Protein AF-A0A6I9XRF2-F1 (afdb_monomer_lite)

Foldseek 3Di:
DDDDDDDDDDDDDDDPPDDDPDPPPPDPPPDPPDPLDWAWFAFPPRKIKIKAAAFDKDWWFFKWKKAWQAFWKAWPNDIHHHPDDIDIDHHFPVDGTTMIHLDQGPPPPPDDPVNSLVSVLVSCVVRGGDPVSSVVSSVSDDPSIIMMMIHDDDDPVVVVQLVDPVCVCGRPTDPDPPDD

Organism: NCBI:txid35019

pLDDT: mean 77.14, std 20.86, range [33.75, 96.19]

InterPro domains:
  IPR057573 NOL9, N-terminal domain [PF24419] (41-173)

Radius of gyration: 29.48 Å; chains: 1; bounding box: 81×30×96 Å

Secondary structure (DSSP, 8-state):
---------PPPP----PPPP---PPPPP------PPPEEEE-GGG-EEEEE-TT-EEEE-EEEEEEEEESEEEETTEEEETTSPPEEEEE-TTSPPEEEEE------TTS-HHHHHHHHHHHHHHTT--HHHHHHHHHH--TT-EEEEEEE---HHHHHHHTSTTTTTTT---------

Sequence (180 aa):
MASRRRRRRLAGPKRLQNGAPRRETPPPPELPAEPATLTVAKTRKGRAVVLLPAEQNLTFTGKCRLTCLHGSVQVLGFTIAAGQPPYDLYSPHTYCALTIEAAAGIQDPEKSEKEVKLEAKALLRAHFVPQEARGRLLRSFRPGCSIFLLEPLETAETKFILSHSEFAQIFRAKVSPVAA

Structure (mmCIF, N/CA/C/O backbone):
data_AF-A0A6I9XRF2-F1
#
_entry.id   AF-A0A6I9XRF2-F1
#
loop_
_atom_site.group_PDB
_atom_site.id
_atom_site.type_symbol
_atom_site.label_atom_id
_atom_site.label_alt_id
_atom_site.label_comp_id
_atom_site.label_asym_id
_ato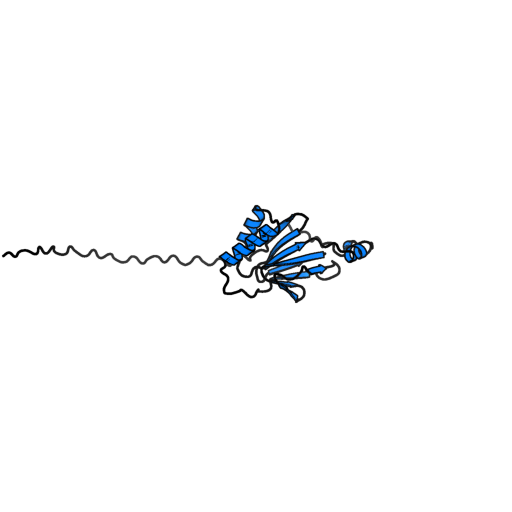m_site.label_entity_id
_atom_site.label_seq_id
_atom_site.pdbx_PDB_ins_code
_atom_site.Cartn_x
_atom_site.Cartn_y
_atom_site.Cartn_z
_atom_site.occupancy
_atom_site.B_iso_or_equiv
_atom_site.auth_seq_id
_atom_site.auth_comp_id
_atom_site.auth_asym_id
_atom_site.auth_atom_id
_atom_site.pdbx_PDB_model_num
ATOM 1 N N . MET A 1 1 ? -59.001 14.911 74.128 1.00 38.88 1 MET A N 1
ATOM 2 C CA . MET A 1 1 ? -58.319 14.223 75.254 1.00 38.88 1 MET A CA 1
ATOM 3 C C . MET A 1 1 ? -57.658 12.980 74.666 1.00 38.88 1 MET A C 1
ATOM 5 O O . MET A 1 1 ? -58.362 12.281 73.967 1.00 38.88 1 MET A O 1
ATOM 9 N N . ALA A 1 2 ? -56.372 12.644 74.753 1.00 41.38 2 ALA A N 1
ATOM 10 C CA . ALA A 1 2 ? -55.196 13.062 75.518 1.00 41.38 2 ALA A CA 1
ATOM 11 C C . ALA A 1 2 ? -53.977 12.856 74.575 1.00 41.38 2 ALA A C 1
ATOM 13 O O . ALA A 1 2 ? -53.950 11.894 73.823 1.00 41.38 2 ALA A O 1
ATOM 14 N N . SER A 1 3 ? -53.078 13.814 74.342 1.00 33.75 3 SER A N 1
ATOM 15 C CA . SER A 1 3 ? -51.940 14.251 75.168 1.00 33.75 3 SER A CA 1
ATOM 16 C C . SER A 1 3 ? -51.050 13.133 75.728 1.00 33.75 3 SER A C 1
ATOM 18 O O . SER A 1 3 ? -51.529 12.271 76.457 1.00 33.75 3 SER A O 1
ATOM 20 N N . ARG A 1 4 ? -49.732 13.327 75.520 1.00 37.56 4 ARG A N 1
ATOM 21 C CA . ARG A 1 4 ? -48.548 12.698 76.153 1.00 37.56 4 ARG A CA 1
ATOM 22 C C . ARG A 1 4 ? -47.975 11.491 75.388 1.00 37.56 4 ARG A C 1
ATOM 24 O O . ARG A 1 4 ? -48.696 10.596 75.008 1.00 37.56 4 ARG A O 1
ATOM 31 N N . ARG A 1 5 ? -46.663 11.368 75.162 1.00 43.12 5 ARG A N 1
ATOM 32 C CA . ARG A 1 5 ? -45.504 12.114 75.675 1.00 43.12 5 ARG A CA 1
ATOM 33 C C . ARG A 1 5 ? -44.297 11.821 74.777 1.00 43.12 5 ARG A C 1
ATOM 35 O O . ARG A 1 5 ? -43.944 10.667 74.560 1.00 43.12 5 ARG A O 1
ATOM 42 N N . ARG A 1 6 ? -43.625 12.890 74.338 1.00 38.75 6 ARG A N 1
ATOM 43 C CA . ARG A 1 6 ? -42.250 12.876 73.823 1.00 38.75 6 ARG A CA 1
ATOM 44 C C . ARG A 1 6 ? -41.338 12.131 74.805 1.00 38.75 6 ARG A C 1
ATOM 46 O O . ARG A 1 6 ? -41.203 12.561 75.949 1.00 38.75 6 ARG A O 1
ATOM 53 N N . ARG A 1 7 ? -40.647 11.089 74.345 1.00 41.78 7 ARG A N 1
ATOM 54 C CA . ARG A 1 7 ? -39.402 10.629 74.974 1.00 41.78 7 ARG A CA 1
ATOM 55 C C . ARG A 1 7 ? -38.235 11.084 74.109 1.00 41.78 7 ARG A C 1
ATOM 57 O O . ARG A 1 7 ? -37.912 10.475 73.097 1.00 41.78 7 ARG A O 1
ATOM 64 N N . ARG A 1 8 ? -37.636 12.198 74.542 1.00 38.81 8 ARG A N 1
ATOM 65 C CA . ARG A 1 8 ? -36.283 12.627 74.181 1.00 38.81 8 ARG A CA 1
ATOM 66 C C . ARG A 1 8 ? -35.337 11.453 74.448 1.00 38.81 8 ARG A C 1
ATOM 68 O O . ARG A 1 8 ? -35.147 11.092 75.606 1.00 38.81 8 ARG A O 1
ATOM 75 N N . ARG A 1 9 ? -34.756 10.860 73.405 1.00 41.56 9 ARG A N 1
ATOM 76 C CA . ARG A 1 9 ? -33.529 10.074 73.563 1.00 41.56 9 ARG A CA 1
ATOM 77 C C . ARG A 1 9 ? -32.364 11.034 73.383 1.00 41.56 9 ARG A C 1
ATOM 79 O O . ARG A 1 9 ? -32.215 11.661 72.340 1.00 41.56 9 ARG A O 1
ATOM 86 N N . LEU A 1 10 ? -31.652 11.215 74.487 1.00 42.62 10 LEU A N 1
ATOM 87 C CA . LEU A 1 10 ? -30.463 12.036 74.619 1.00 42.62 10 LEU A CA 1
ATOM 88 C C . LEU A 1 10 ? -29.356 11.500 73.710 1.00 42.62 10 LEU A C 1
ATOM 90 O O . LEU A 1 10 ? -29.167 10.290 73.583 1.00 42.62 10 LEU A O 1
ATOM 94 N N . ALA A 1 11 ? -28.672 12.446 73.077 1.00 39.50 11 ALA A N 1
ATOM 95 C CA . ALA A 1 11 ? -27.536 12.247 72.202 1.00 39.50 11 ALA A CA 1
ATOM 96 C C . ALA A 1 11 ? -26.398 11.528 72.942 1.00 39.50 11 ALA A C 1
ATOM 98 O O . ALA A 1 11 ? -25.875 12.035 73.933 1.00 39.50 11 ALA A O 1
ATOM 99 N N . GLY A 1 12 ? -26.025 10.351 72.439 1.00 40.06 12 GLY A N 1
ATOM 100 C CA . GLY A 1 12 ? -24.770 9.693 72.785 1.00 40.06 12 GLY A CA 1
ATOM 101 C C . GLY A 1 12 ? -23.580 10.411 72.131 1.00 40.06 12 GLY A C 1
ATOM 102 O O . GLY A 1 12 ? -23.749 11.065 71.098 1.00 40.06 12 GLY A O 1
ATOM 103 N N . PRO A 1 13 ? -22.385 10.336 72.735 1.00 42.22 13 PRO A N 1
ATOM 104 C CA . PRO A 1 13 ? -21.248 11.174 72.380 1.00 42.22 13 PRO A CA 1
ATOM 105 C C . PRO A 1 13 ? -20.748 10.947 70.948 1.00 42.22 13 PRO A C 1
ATOM 107 O O . PRO A 1 13 ? -20.583 9.820 70.478 1.00 42.22 13 PRO A O 1
ATOM 110 N N . LYS A 1 14 ? -20.478 12.074 70.277 1.00 42.34 14 LYS A N 1
ATOM 111 C CA . LYS A 1 14 ? -19.836 12.188 68.966 1.00 42.34 14 LYS A CA 1
ATOM 112 C C . LYS A 1 14 ? -18.498 11.448 68.980 1.00 42.34 14 LYS A C 1
ATOM 114 O O . LYS A 1 14 ? -17.544 11.898 69.612 1.00 42.34 14 LYS A O 1
ATOM 119 N N . ARG A 1 15 ? -18.410 10.342 68.242 1.00 36.09 15 ARG A N 1
ATOM 120 C CA . ARG A 1 15 ? -17.126 9.732 67.888 1.00 36.09 15 ARG A CA 1
ATOM 121 C C . ARG A 1 15 ? -16.458 10.652 66.864 1.00 36.09 15 ARG A C 1
ATOM 123 O O . ARG A 1 15 ? -16.836 10.661 65.697 1.00 36.09 15 ARG A O 1
ATOM 130 N N . LEU A 1 16 ? -15.514 11.464 67.336 1.00 41.12 16 LEU A N 1
ATOM 131 C CA . LEU A 1 16 ? -14.541 12.170 66.508 1.00 41.12 16 LEU A CA 1
ATOM 132 C C . LEU A 1 16 ? -13.760 11.111 65.720 1.00 41.12 16 LEU A C 1
ATOM 134 O O . LEU A 1 16 ? -12.875 10.453 66.262 1.00 41.12 16 LEU A O 1
ATOM 138 N N . GLN A 1 17 ? -14.131 10.886 64.460 1.00 45.56 17 GLN A N 1
ATOM 139 C CA . GLN A 1 17 ? -13.234 10.216 63.528 1.00 45.56 17 GLN A CA 1
ATOM 140 C C . GLN A 1 17 ? -12.174 11.243 63.149 1.00 45.56 17 GLN A C 1
ATOM 142 O O . GLN A 1 17 ? -12.395 12.113 62.310 1.00 45.56 17 GLN A O 1
ATOM 147 N N . ASN A 1 18 ? -11.052 11.166 63.862 1.00 37.62 18 ASN A N 1
ATOM 148 C CA . ASN A 1 18 ? -9.808 11.805 63.475 1.00 37.62 18 ASN A CA 1
ATOM 149 C C . ASN A 1 18 ? -9.489 11.431 62.026 1.00 37.62 18 ASN A C 1
ATOM 151 O O . ASN A 1 18 ? -9.543 10.258 61.651 1.00 37.62 18 ASN A O 1
ATOM 155 N N . GLY A 1 19 ? -9.177 12.453 61.231 1.00 37.62 19 GLY A N 1
ATOM 156 C CA . GLY A 1 19 ? -8.751 12.307 59.853 1.00 37.62 19 GLY A CA 1
ATOM 157 C C . GLY A 1 19 ? -7.526 11.407 59.740 1.00 37.62 19 GLY A C 1
ATOM 158 O O . GLY A 1 19 ? -6.514 11.620 60.403 1.00 37.62 19 GLY A O 1
ATOM 159 N N . ALA A 1 20 ? -7.620 10.431 58.847 1.00 38.44 20 ALA A N 1
ATOM 160 C CA . ALA A 1 20 ? -6.462 9.913 58.147 1.00 38.44 20 ALA A CA 1
ATOM 161 C C . ALA A 1 20 ? -6.493 10.544 56.746 1.00 38.44 20 ALA A C 1
ATOM 163 O O . ALA A 1 20 ? -7.520 10.424 56.068 1.00 38.44 20 ALA A O 1
ATOM 164 N N . PRO A 1 21 ? -5.436 11.245 56.299 1.00 40.75 21 PRO A N 1
ATOM 165 C CA . PRO A 1 21 ? -5.368 11.706 54.924 1.00 40.75 21 PRO A CA 1
ATOM 166 C C . PRO A 1 21 ? -5.435 10.478 54.019 1.00 40.75 21 PRO A C 1
ATOM 168 O O . PRO A 1 21 ? -4.665 9.524 54.166 1.00 40.75 21 PRO A O 1
ATOM 171 N N . ARG A 1 22 ? -6.409 10.486 53.108 1.00 38.47 22 ARG A N 1
ATOM 172 C CA . ARG A 1 22 ? -6.502 9.523 52.016 1.00 38.47 22 ARG A CA 1
ATOM 173 C C . ARG A 1 22 ? -5.149 9.596 51.310 1.00 38.47 22 ARG A C 1
ATOM 175 O O . ARG A 1 22 ? -4.801 10.654 50.799 1.00 38.47 22 ARG A O 1
ATOM 182 N N . ARG A 1 23 ? -4.357 8.520 51.354 1.00 40.00 23 ARG A N 1
ATOM 183 C CA . ARG A 1 23 ? -3.174 8.390 50.499 1.00 40.00 23 ARG A CA 1
ATOM 184 C C . ARG A 1 23 ? -3.695 8.453 49.069 1.00 40.00 23 ARG A C 1
ATOM 186 O O . ARG A 1 23 ? -4.177 7.451 48.544 1.00 40.00 23 ARG A O 1
ATOM 193 N N . GLU A 1 24 ? -3.676 9.645 48.484 1.00 38.22 24 GLU A N 1
ATOM 194 C CA . GLU A 1 24 ? -3.745 9.806 47.045 1.00 38.22 24 GLU A CA 1
ATOM 195 C C . GLU A 1 24 ? -2.585 8.982 46.512 1.00 38.22 24 GLU A C 1
ATOM 197 O O . GLU A 1 24 ? -1.414 9.239 46.791 1.00 38.22 24 GLU A O 1
ATOM 202 N N . THR A 1 25 ? -2.939 7.866 45.886 1.00 37.31 25 THR A N 1
ATOM 203 C CA . THR A 1 25 ? -1.956 7.076 45.166 1.00 37.31 25 THR A CA 1
ATOM 204 C C . THR A 1 25 ? -1.509 7.995 44.036 1.00 37.31 25 THR A C 1
ATOM 206 O O . THR A 1 25 ? -2.387 8.469 43.308 1.00 37.31 25 THR A O 1
ATOM 209 N N . PRO A 1 26 ? -0.214 8.340 43.929 1.00 45.59 26 PRO A N 1
ATOM 210 C CA . PRO A 1 26 ? 0.240 9.179 42.834 1.00 45.59 26 PRO A CA 1
ATOM 211 C C . PRO A 1 26 ? -0.211 8.531 41.518 1.00 45.59 26 PRO A C 1
ATOM 213 O O . PRO A 1 26 ? -0.231 7.293 41.440 1.00 45.59 26 PRO A O 1
ATOM 216 N N . PRO A 1 27 ? -0.622 9.327 40.512 1.00 48.03 27 PRO A N 1
ATOM 217 C CA . PRO A 1 27 ? -0.900 8.780 39.194 1.00 48.03 27 PRO A CA 1
ATOM 218 C C . PRO A 1 27 ? 0.313 7.936 38.782 1.00 48.03 27 PRO A C 1
ATOM 220 O O . PRO A 1 27 ? 1.447 8.336 39.078 1.00 48.03 27 PRO A O 1
ATOM 223 N N . PRO A 1 28 ? 0.103 6.746 38.188 1.00 49.38 28 PRO A N 1
ATOM 224 C CA . PRO A 1 28 ? 1.211 5.940 37.705 1.00 49.38 28 PRO A CA 1
ATOM 225 C C . PRO A 1 28 ? 2.124 6.844 36.874 1.00 49.38 28 PRO A C 1
ATOM 227 O O . PRO A 1 28 ? 1.591 7.613 36.070 1.00 49.38 28 PRO A O 1
ATOM 230 N N . PRO A 1 29 ? 3.454 6.805 37.069 1.00 46.25 29 PRO A N 1
ATOM 231 C CA . PRO A 1 29 ? 4.351 7.499 36.164 1.00 46.25 29 PRO A CA 1
ATOM 232 C C . PRO A 1 29 ? 3.987 7.032 34.758 1.00 46.25 29 PRO A C 1
ATOM 234 O O . PRO A 1 29 ? 4.001 5.827 34.490 1.00 46.25 29 PRO A O 1
ATOM 237 N N . GLU A 1 30 ? 3.557 7.972 33.914 1.00 44.66 30 GLU A N 1
ATOM 238 C CA . GLU A 1 30 ? 3.332 7.730 32.498 1.00 44.66 30 GLU A CA 1
ATOM 239 C C . GLU A 1 30 ? 4.661 7.231 31.952 1.00 44.66 30 GLU A C 1
ATOM 241 O O . GLU A 1 30 ? 5.603 7.992 31.729 1.00 44.66 30 GLU A O 1
ATOM 246 N N . LEU A 1 31 ? 4.768 5.906 31.851 1.00 39.28 31 LEU A N 1
ATOM 247 C CA . LEU A 1 31 ? 5.862 5.263 31.159 1.00 39.28 31 LEU A CA 1
ATOM 248 C C . LEU A 1 31 ? 5.910 5.920 29.779 1.00 39.28 31 LEU A C 1
ATOM 250 O O . LEU A 1 31 ? 4.850 6.018 29.146 1.00 39.28 31 LEU A O 1
ATOM 254 N N . PRO A 1 32 ? 7.083 6.403 29.329 1.00 40.69 32 PRO A N 1
ATOM 255 C CA . PRO A 1 32 ? 7.209 6.971 27.998 1.00 40.69 32 PRO A CA 1
ATOM 256 C C . PRO A 1 32 ? 6.600 5.962 27.035 1.00 40.69 32 PRO A C 1
ATOM 258 O O . PRO A 1 32 ? 6.974 4.787 27.070 1.00 40.69 32 PRO A O 1
ATOM 261 N N . ALA A 1 33 ? 5.580 6.402 26.293 1.00 45.03 33 ALA A N 1
ATOM 262 C CA . ALA A 1 33 ? 4.843 5.557 25.372 1.00 45.03 33 ALA A CA 1
ATOM 263 C C . ALA A 1 33 ? 5.867 4.782 24.547 1.00 45.03 33 ALA A C 1
ATOM 265 O O . ALA A 1 33 ? 6.634 5.396 23.803 1.00 45.03 33 ALA A O 1
ATOM 266 N N . GLU A 1 34 ? 5.938 3.460 24.749 1.00 45.81 34 GLU A N 1
ATOM 267 C CA . GLU A 1 34 ? 6.820 2.623 23.945 1.00 45.81 34 GLU A CA 1
ATOM 268 C C . GLU A 1 34 ? 6.565 3.000 22.487 1.00 45.81 34 GLU A C 1
ATOM 270 O O . GLU A 1 34 ? 5.386 3.083 22.107 1.00 45.81 34 GLU A O 1
ATOM 275 N N . PRO A 1 35 ? 7.616 3.310 21.702 1.00 49.75 35 PRO A N 1
ATOM 276 C CA . PRO A 1 35 ? 7.436 3.770 20.339 1.00 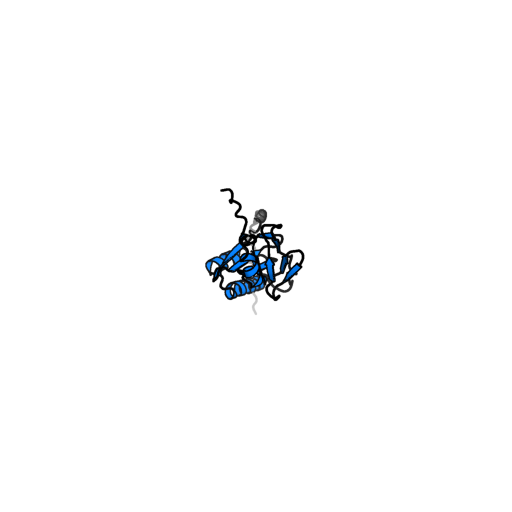49.75 35 PRO A CA 1
ATOM 277 C C . PRO A 1 35 ? 6.575 2.727 19.646 1.00 49.75 35 PRO A C 1
ATOM 279 O O . PRO A 1 35 ? 6.963 1.558 19.542 1.00 49.75 35 PRO A O 1
ATOM 282 N N . ALA A 1 36 ? 5.351 3.133 19.293 1.00 60.62 36 ALA A N 1
ATOM 283 C CA . ALA A 1 36 ? 4.368 2.228 18.729 1.00 60.62 36 ALA A CA 1
ATOM 284 C C . ALA A 1 36 ? 5.066 1.532 17.568 1.00 60.62 36 ALA A C 1
ATOM 286 O O . ALA A 1 36 ? 5.611 2.200 16.716 1.00 60.62 36 ALA A O 1
ATOM 287 N N . THR A 1 37 ? 5.190 0.218 17.554 1.00 74.88 37 THR A N 1
ATOM 288 C CA . THR A 1 37 ? 5.979 -0.430 16.501 1.00 74.88 37 THR A CA 1
ATOM 289 C C . THR A 1 37 ? 5.050 -0.721 15.333 1.00 74.88 37 THR A C 1
ATOM 291 O O . THR A 1 37 ? 3.915 -1.172 15.552 1.00 74.88 37 THR A O 1
ATOM 294 N N . LEU A 1 38 ? 5.496 -0.485 14.090 1.00 85.19 38 LEU A N 1
ATOM 295 C CA . LEU A 1 38 ? 4.698 -0.895 12.934 1.00 85.19 38 LEU A CA 1
ATOM 296 C C . LEU A 1 38 ? 4.306 -2.369 13.081 1.00 85.19 38 LEU A C 1
ATOM 298 O O . LEU A 1 38 ? 5.112 -3.218 13.468 1.00 85.19 38 LEU A O 1
ATOM 302 N N . THR A 1 39 ? 3.049 -2.684 12.791 1.00 88.19 39 THR A N 1
ATOM 303 C CA . THR A 1 39 ? 2.545 -4.049 12.940 1.00 88.19 39 THR A CA 1
ATOM 304 C C . THR A 1 39 ? 2.111 -4.571 11.582 1.00 88.19 39 THR A C 1
ATOM 306 O O . THR A 1 39 ? 1.268 -3.978 10.912 1.00 88.19 39 THR A O 1
ATOM 309 N N . VAL A 1 40 ? 2.671 -5.712 11.176 1.00 89.81 40 VAL A N 1
ATOM 310 C CA . VAL A 1 40 ? 2.414 -6.317 9.865 1.00 89.81 40 VAL A CA 1
ATOM 311 C C . VAL A 1 40 ? 1.730 -7.669 10.025 1.00 89.81 40 VAL A C 1
ATOM 313 O O . VAL A 1 40 ? 2.107 -8.500 10.856 1.00 89.81 40 VAL A O 1
ATOM 316 N N . ALA A 1 41 ? 0.730 -7.918 9.186 1.00 89.44 41 ALA A N 1
ATOM 317 C CA . ALA A 1 41 ? 0.087 -9.213 9.054 1.00 89.44 41 ALA A CA 1
ATOM 318 C C . ALA A 1 41 ? 0.107 -9.679 7.601 1.00 89.44 41 ALA A C 1
ATOM 320 O O . ALA A 1 41 ? -0.439 -9.030 6.712 1.00 89.44 41 ALA A O 1
ATOM 321 N N . LYS A 1 42 ? 0.683 -10.859 7.365 1.00 89.31 42 LYS A N 1
ATOM 322 C CA . LYS A 1 42 ? 0.562 -11.538 6.074 1.00 89.31 42 LYS A CA 1
ATOM 323 C C . LYS A 1 42 ? -0.850 -12.100 5.925 1.00 89.31 42 LYS A C 1
ATOM 325 O O . LYS A 1 42 ? -1.414 -12.668 6.861 1.00 89.31 42 LYS A O 1
ATOM 330 N N . THR A 1 43 ? -1.404 -11.950 4.735 1.00 86.69 43 THR A N 1
ATOM 331 C CA . THR A 1 43 ? -2.691 -12.513 4.330 1.00 86.69 43 THR A CA 1
ATOM 332 C C . THR A 1 43 ? -2.469 -13.544 3.220 1.00 86.69 43 THR A C 1
ATOM 334 O O . THR A 1 43 ? -1.337 -13.864 2.847 1.00 86.69 43 THR A O 1
ATOM 337 N N . ARG A 1 44 ? -3.556 -14.106 2.687 1.00 81.88 44 ARG A N 1
ATOM 338 C CA . ARG A 1 44 ? -3.484 -15.064 1.577 1.00 81.88 44 ARG A CA 1
ATOM 339 C C . ARG A 1 44 ? -2.908 -14.404 0.313 1.00 81.88 44 ARG A C 1
ATOM 341 O O . ARG A 1 44 ? -3.116 -13.213 0.083 1.00 81.88 44 ARG A O 1
ATOM 348 N N . LYS A 1 45 ? -2.260 -15.215 -0.534 1.00 83.50 45 LYS A N 1
ATOM 349 C CA . LYS A 1 45 ? -1.709 -14.821 -1.849 1.00 83.50 45 LYS A CA 1
ATOM 350 C C . LYS A 1 45 ? -0.585 -13.771 -1.790 1.00 83.50 45 LYS A C 1
ATOM 352 O O . LYS A 1 45 ? -0.464 -12.947 -2.684 1.00 83.50 45 LYS A O 1
ATOM 357 N N . GLY A 1 46 ? 0.221 -13.777 -0.726 1.00 83.88 46 GLY A N 1
ATOM 358 C CA . GLY A 1 46 ? 1.403 -12.910 -0.631 1.00 83.88 46 GLY A CA 1
ATOM 359 C C . GLY A 1 46 ? 1.108 -11.434 -0.354 1.00 83.88 46 GLY A C 1
ATOM 360 O O . GLY A 1 46 ? 2.013 -10.615 -0.453 1.00 83.88 46 GLY A O 1
ATOM 361 N N . ARG A 1 47 ? -0.129 -11.081 0.014 1.00 92.44 47 ARG A N 1
ATOM 362 C CA . ARG A 1 47 ? -0.488 -9.707 0.387 1.00 92.44 47 ARG A CA 1
ATOM 363 C C . ARG A 1 47 ? -0.228 -9.468 1.869 1.00 92.44 47 ARG A C 1
ATOM 365 O O . ARG A 1 47 ? -0.411 -10.381 2.678 1.00 92.44 47 ARG A O 1
ATOM 372 N N . ALA A 1 48 ? 0.125 -8.250 2.244 1.00 93.19 48 ALA A N 1
ATOM 373 C CA . ALA A 1 48 ? 0.380 -7.866 3.625 1.00 93.19 48 ALA A CA 1
ATOM 374 C C . ALA A 1 48 ? -0.494 -6.676 4.019 1.00 93.19 48 ALA A C 1
ATOM 376 O O . ALA A 1 48 ? -0.565 -5.692 3.296 1.00 93.19 48 ALA A O 1
ATOM 377 N N . VAL A 1 49 ? -1.145 -6.765 5.174 1.00 94.19 49 VAL A N 1
ATOM 378 C CA . VAL A 1 49 ? -1.795 -5.618 5.807 1.00 94.19 49 VAL A CA 1
ATOM 379 C C . VAL A 1 49 ? -0.822 -5.019 6.806 1.00 94.19 49 VAL A C 1
ATOM 381 O O . VAL A 1 49 ? -0.266 -5.737 7.643 1.00 94.19 49 VAL A O 1
ATOM 384 N N . VAL A 1 50 ? -0.630 -3.712 6.709 1.00 94.00 50 VAL A N 1
ATOM 385 C CA . VAL A 1 50 ? 0.259 -2.942 7.570 1.00 94.00 50 VAL A CA 1
ATOM 386 C C . VAL A 1 50 ? -0.579 -1.958 8.366 1.00 94.00 50 VAL A C 1
ATOM 388 O O . VAL A 1 50 ? -1.410 -1.243 7.807 1.00 94.00 50 VAL A O 1
ATOM 391 N N . LEU A 1 51 ? -0.358 -1.946 9.675 1.00 93.44 51 LEU A N 1
ATOM 392 C CA . LEU A 1 51 ? -0.792 -0.879 10.560 1.00 93.44 51 LEU A CA 1
ATOM 393 C C . LEU A 1 51 ? 0.429 -0.021 10.861 1.00 93.44 51 LEU A C 1
ATOM 395 O O . LEU A 1 51 ? 1.389 -0.496 11.475 1.00 93.44 51 LEU A O 1
ATOM 399 N N . LEU A 1 52 ? 0.370 1.220 10.395 1.00 92.62 52 LEU A N 1
ATOM 400 C CA . LEU A 1 52 ? 1.411 2.216 10.566 1.00 92.62 52 LEU A CA 1
ATOM 401 C C . LEU A 1 52 ? 0.891 3.285 11.531 1.00 92.62 52 LEU A C 1
ATOM 403 O O . LEU A 1 52 ? -0.082 3.970 11.204 1.00 92.62 52 LEU A O 1
ATOM 407 N N . PRO A 1 53 ? 1.466 3.392 12.737 1.00 89.31 53 PRO A N 1
ATOM 408 C CA . PRO A 1 53 ? 1.085 4.442 13.669 1.00 89.31 53 PRO A CA 1
ATOM 409 C C . PRO A 1 53 ? 1.454 5.831 13.137 1.00 89.31 53 PRO A C 1
ATOM 411 O O . PRO A 1 53 ? 2.271 5.953 12.224 1.00 89.31 53 PRO A O 1
ATOM 414 N N . ALA A 1 54 ? 0.853 6.871 13.716 1.00 86.12 54 ALA A N 1
ATOM 415 C CA . ALA A 1 54 ? 1.193 8.253 13.391 1.00 86.12 54 ALA A CA 1
ATOM 416 C C . ALA A 1 54 ? 2.702 8.507 13.562 1.00 86.12 54 ALA A C 1
ATOM 418 O O . ALA A 1 54 ? 3.343 7.882 14.410 1.00 86.12 54 ALA A O 1
ATOM 419 N N . GLU A 1 55 ? 3.250 9.402 12.734 1.00 83.50 55 GLU A N 1
ATOM 420 C CA . GLU A 1 55 ? 4.664 9.824 12.759 1.00 83.50 55 GLU A CA 1
ATOM 421 C C . GLU A 1 55 ? 5.681 8.711 12.456 1.00 83.50 55 GLU A C 1
ATOM 423 O O . GLU A 1 55 ? 6.889 8.910 12.571 1.00 83.50 55 GLU A O 1
ATOM 428 N N . GLN A 1 56 ? 5.213 7.541 12.022 1.00 88.75 56 GLN A N 1
ATOM 429 C CA . GLN A 1 56 ? 6.077 6.475 11.543 1.00 88.75 56 GLN A CA 1
ATOM 430 C C . GLN A 1 56 ? 6.112 6.367 10.038 1.00 88.75 56 GLN A C 1
ATOM 432 O O . GLN A 1 56 ? 5.226 6.819 9.310 1.00 88.75 56 GLN A O 1
ATOM 437 N N . ASN A 1 57 ? 7.156 5.682 9.592 1.00 91.62 57 ASN A N 1
ATOM 438 C CA . ASN A 1 57 ? 7.395 5.413 8.202 1.00 91.62 57 ASN A CA 1
ATOM 439 C C . ASN A 1 57 ? 7.768 3.947 7.954 1.00 91.62 57 ASN A C 1
ATOM 441 O O . ASN A 1 57 ? 8.252 3.219 8.821 1.00 91.62 57 ASN A O 1
ATOM 445 N N . LEU A 1 58 ? 7.478 3.501 6.739 1.00 92.12 58 LEU A N 1
ATOM 446 C CA . LEU A 1 58 ? 7.870 2.210 6.203 1.00 92.12 58 LEU A CA 1
ATOM 447 C C . LEU A 1 58 ? 8.665 2.463 4.929 1.00 92.12 58 LEU A C 1
ATOM 449 O O . LEU A 1 58 ? 8.108 2.885 3.917 1.00 92.12 58 LEU A O 1
ATOM 453 N N . THR A 1 59 ? 9.954 2.155 4.969 1.00 91.62 59 THR A N 1
ATOM 454 C CA . THR A 1 59 ? 10.829 2.250 3.803 1.00 91.62 59 THR A CA 1
ATOM 455 C C . THR A 1 59 ? 11.021 0.878 3.172 1.00 91.62 59 THR A C 1
ATOM 457 O O . THR A 1 59 ? 11.284 -0.105 3.866 1.00 91.62 59 THR A O 1
ATOM 460 N N . PHE A 1 60 ? 10.892 0.790 1.850 1.00 90.00 60 PHE A N 1
ATOM 461 C CA . PHE A 1 60 ? 11.046 -0.465 1.123 1.00 90.00 60 PHE A CA 1
ATOM 462 C C . PHE A 1 60 ? 11.753 -0.285 -0.221 1.00 90.00 60 PHE A C 1
ATOM 464 O O . PHE A 1 60 ? 11.771 0.792 -0.813 1.00 90.00 60 PHE A O 1
ATOM 471 N N . THR A 1 61 ? 12.322 -1.389 -0.704 1.00 91.06 61 THR A N 1
ATOM 472 C CA . THR A 1 61 ? 12.812 -1.545 -2.078 1.00 91.06 61 THR A CA 1
ATOM 473 C C . THR A 1 61 ? 12.043 -2.676 -2.750 1.00 91.06 61 THR A C 1
ATOM 475 O O . THR A 1 61 ? 11.672 -3.658 -2.106 1.00 91.06 61 THR A O 1
ATOM 478 N N . GLY A 1 62 ? 11.780 -2.530 -4.042 1.00 91.62 62 GLY A N 1
ATOM 479 C CA . GLY A 1 62 ? 11.017 -3.466 -4.856 1.00 91.62 62 GLY A CA 1
ATOM 480 C C . GLY A 1 62 ? 9.760 -2.849 -5.454 1.00 91.62 62 GLY A C 1
ATOM 481 O O . GLY A 1 62 ? 9.686 -1.644 -5.670 1.00 91.62 62 GLY A O 1
ATOM 482 N N . LYS A 1 63 ? 8.773 -3.686 -5.764 1.00 93.12 63 LYS A N 1
ATOM 483 C CA . LYS A 1 63 ? 7.509 -3.261 -6.375 1.00 93.12 63 LYS A CA 1
ATOM 484 C C . LYS A 1 63 ? 6.321 -3.824 -5.614 1.00 93.12 63 LYS A C 1
ATOM 486 O O . LYS A 1 63 ? 6.331 -4.993 -5.222 1.00 93.12 63 LYS A O 1
ATOM 491 N N . CYS A 1 64 ? 5.297 -3.011 -5.420 1.00 93.81 64 CYS A N 1
ATOM 492 C CA . CYS A 1 64 ? 4.059 -3.432 -4.779 1.00 93.81 64 CYS A CA 1
ATOM 493 C C . CYS A 1 64 ? 2.908 -2.521 -5.191 1.00 93.81 64 CYS A C 1
ATOM 495 O O . CYS A 1 64 ? 3.112 -1.407 -5.665 1.00 93.81 64 CYS A O 1
ATOM 497 N N . ARG A 1 65 ? 1.690 -3.009 -4.997 1.00 95.50 65 ARG A N 1
ATOM 498 C CA . ARG A 1 65 ? 0.475 -2.212 -5.116 1.00 95.50 65 ARG A CA 1
ATOM 499 C C . ARG A 1 65 ? -0.006 -1.840 -3.724 1.00 95.50 65 ARG A C 1
ATOM 501 O O . ARG A 1 65 ? -0.215 -2.727 -2.898 1.00 95.50 65 ARG A O 1
ATOM 508 N N . LEU A 1 66 ? -0.169 -0.548 -3.469 1.00 96.19 66 LEU A N 1
ATOM 509 C CA . LEU A 1 66 ? -0.636 -0.001 -2.203 1.00 96.19 66 LEU A CA 1
ATOM 510 C C . LEU A 1 66 ? -2.115 0.368 -2.298 1.00 96.19 66 LEU A C 1
ATOM 512 O O . LEU A 1 66 ? -2.525 1.081 -3.205 1.00 96.19 66 LEU A O 1
ATOM 516 N N . THR A 1 67 ? -2.913 -0.069 -1.328 1.00 95.81 67 THR A N 1
ATOM 517 C CA . THR A 1 67 ? -4.301 0.388 -1.151 1.00 95.81 67 THR A CA 1
ATOM 518 C C . THR A 1 67 ? -4.479 0.906 0.268 1.00 95.81 67 THR A C 1
ATOM 520 O O . THR A 1 67 ? -4.270 0.154 1.222 1.00 95.81 67 THR A O 1
ATOM 523 N N . CYS A 1 68 ? -4.875 2.167 0.432 1.00 94.62 68 CYS A N 1
ATOM 524 C CA . CYS A 1 68 ? -5.203 2.704 1.750 1.00 94.62 68 CYS A CA 1
ATOM 525 C C . CYS A 1 68 ? -6.604 2.233 2.168 1.00 94.62 68 CYS A C 1
ATOM 527 O O . CYS A 1 68 ? -7.576 2.416 1.438 1.00 94.62 68 CYS A O 1
ATOM 529 N N . LEU A 1 69 ? -6.697 1.589 3.331 1.00 92.62 69 LEU A N 1
ATOM 530 C CA . LEU A 1 69 ? -7.946 1.039 3.865 1.00 92.62 69 LEU A CA 1
ATOM 531 C C . LEU A 1 69 ? -8.542 1.936 4.948 1.00 92.62 69 LEU A C 1
ATOM 533 O O . LEU A 1 69 ? -9.759 2.018 5.081 1.00 92.62 69 LEU A O 1
ATOM 537 N N . HIS A 1 70 ? -7.683 2.574 5.740 1.00 91.19 70 HIS A N 1
ATOM 538 C CA . HIS A 1 70 ? -8.073 3.464 6.823 1.00 91.19 70 HIS A CA 1
ATOM 539 C C . HIS A 1 70 ? -7.023 4.557 7.022 1.00 91.19 70 HIS A C 1
ATOM 541 O O . HIS A 1 70 ? -5.823 4.273 6.963 1.00 91.19 70 HIS A O 1
ATOM 547 N N . GLY A 1 71 ? -7.483 5.773 7.315 1.00 90.25 71 GLY A N 1
ATOM 548 C CA . GLY A 1 71 ? -6.626 6.943 7.473 1.00 90.25 71 GLY A CA 1
ATOM 549 C C . GLY A 1 71 ? -6.059 7.417 6.137 1.00 90.25 71 GLY A C 1
ATOM 550 O O . GLY A 1 71 ? -6.736 7.387 5.104 1.00 90.25 71 GLY A O 1
ATOM 551 N N . SER A 1 72 ? -4.806 7.856 6.176 1.00 92.00 72 SER A N 1
ATOM 552 C CA . SER A 1 72 ? -4.072 8.340 5.010 1.00 92.00 72 SER A CA 1
ATOM 553 C C . SER A 1 72 ? -2.582 8.059 5.144 1.00 92.00 72 SER A C 1
ATOM 555 O O . SER A 1 72 ? -2.026 8.078 6.243 1.00 92.00 72 SER A O 1
ATOM 557 N N . VAL A 1 73 ? -1.914 7.815 4.025 1.00 94.00 73 VAL A N 1
ATOM 558 C CA . VAL A 1 73 ? -0.456 7.668 3.963 1.00 94.00 73 VAL A CA 1
ATOM 559 C C . VAL A 1 73 ? 0.116 8.604 2.917 1.00 94.00 73 VAL A C 1
ATOM 561 O O . VAL A 1 73 ? -0.547 8.887 1.927 1.00 94.00 73 VAL A O 1
ATOM 564 N N . GLN A 1 74 ? 1.336 9.082 3.121 1.00 94.44 74 GLN A N 1
ATOM 565 C CA . GLN A 1 74 ? 2.045 9.899 2.151 1.00 94.44 74 GLN A CA 1
ATOM 566 C C . GLN A 1 74 ? 3.149 9.078 1.488 1.00 94.44 74 GLN A C 1
ATOM 568 O O . GLN A 1 74 ? 3.901 8.371 2.155 1.00 94.44 74 GLN A O 1
ATOM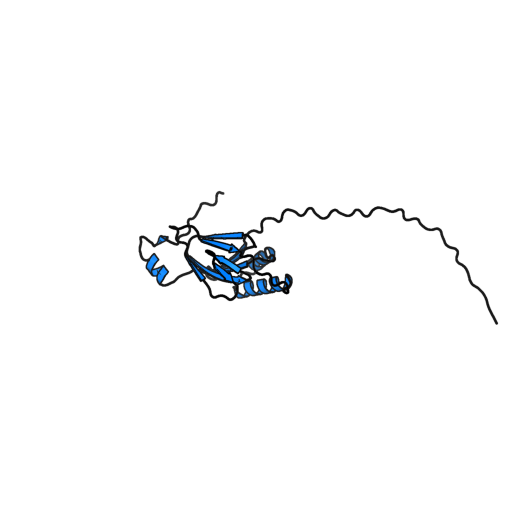 573 N N . VAL A 1 75 ? 3.238 9.158 0.163 1.00 93.81 75 VAL A N 1
ATOM 574 C CA . VAL A 1 75 ? 4.295 8.520 -0.626 1.00 93.81 75 VAL A CA 1
ATOM 575 C C . VAL A 1 75 ? 4.791 9.538 -1.641 1.00 93.81 75 VAL A C 1
ATOM 577 O O . VAL A 1 75 ? 3.993 10.071 -2.406 1.00 93.81 75 VAL A O 1
ATOM 580 N N . LEU A 1 76 ? 6.095 9.832 -1.649 1.00 89.06 76 LEU A N 1
ATOM 581 C CA . LEU A 1 76 ? 6.691 10.843 -2.543 1.00 89.06 76 LEU A CA 1
ATOM 582 C C . LEU A 1 76 ? 5.997 12.221 -2.462 1.00 89.06 76 LEU A C 1
ATOM 584 O O . LEU A 1 76 ? 5.857 12.914 -3.464 1.00 89.06 76 LEU A O 1
ATOM 588 N N . GLY A 1 77 ? 5.511 12.602 -1.278 1.00 89.62 77 GLY A N 1
ATOM 589 C CA . GLY A 1 77 ? 4.760 13.844 -1.079 1.00 89.62 77 GLY A CA 1
ATOM 590 C C . GLY A 1 77 ? 3.269 13.773 -1.445 1.00 89.62 77 GLY A C 1
ATOM 591 O O . GLY A 1 77 ? 2.524 14.681 -1.083 1.00 89.62 77 GLY A O 1
ATOM 592 N N . PHE A 1 78 ? 2.793 12.695 -2.077 1.00 91.06 78 PHE A N 1
ATOM 593 C CA . PHE A 1 78 ? 1.379 12.508 -2.416 1.00 91.06 78 PHE A CA 1
ATOM 594 C C . PHE A 1 78 ? 0.620 11.801 -1.298 1.00 91.06 78 PHE A C 1
ATOM 596 O O . PHE A 1 78 ? 1.017 10.722 -0.859 1.00 91.06 78 PHE A O 1
ATOM 603 N N . THR A 1 79 ? -0.501 12.381 -0.871 1.00 93.56 79 THR A N 1
ATOM 604 C CA . THR A 1 79 ? -1.384 11.782 0.135 1.00 93.56 79 THR A CA 1
ATOM 605 C C . THR A 1 79 ? -2.359 10.805 -0.513 1.00 93.56 79 THR A C 1
ATOM 607 O O . THR A 1 79 ? -3.166 11.188 -1.359 1.00 93.56 79 THR A O 1
ATOM 610 N N . ILE A 1 80 ? -2.303 9.552 -0.071 1.00 93.62 80 ILE A N 1
ATOM 611 C CA . ILE A 1 80 ? -3.194 8.462 -0.451 1.00 93.62 80 ILE A CA 1
ATOM 612 C C . ILE A 1 80 ? -4.153 8.197 0.713 1.00 93.62 80 ILE A C 1
ATOM 614 O O . ILE A 1 80 ? -3.728 7.771 1.790 1.00 93.62 80 ILE A O 1
ATOM 618 N N . ALA A 1 81 ? -5.441 8.447 0.503 1.00 92.62 81 ALA A N 1
ATOM 619 C CA . ALA A 1 81 ? -6.495 8.319 1.507 1.00 92.62 81 ALA A CA 1
ATOM 620 C C . ALA A 1 81 ? -7.381 7.087 1.272 1.00 92.62 81 ALA A C 1
ATOM 622 O O . ALA A 1 81 ? -7.435 6.527 0.173 1.00 92.62 81 ALA A O 1
ATOM 623 N N . ALA A 1 82 ? -8.104 6.670 2.313 1.00 90.50 82 ALA A N 1
ATOM 624 C CA . ALA A 1 82 ? -9.076 5.588 2.207 1.00 90.50 82 ALA A CA 1
ATOM 625 C C . ALA A 1 82 ? -10.145 5.880 1.132 1.00 90.50 82 ALA A C 1
ATOM 627 O O . ALA A 1 82 ? -10.643 6.997 1.015 1.00 90.50 82 ALA A O 1
ATOM 628 N N . GLY A 1 83 ? -10.501 4.859 0.347 1.00 89.00 83 GLY A N 1
ATOM 629 C CA . GLY A 1 83 ? -11.488 4.963 -0.738 1.00 89.00 83 GLY A CA 1
ATOM 630 C C . GLY A 1 83 ? -10.914 5.364 -2.101 1.00 89.00 83 GLY A C 1
ATOM 631 O O . GLY A 1 83 ? -11.615 5.257 -3.106 1.00 89.00 83 GLY A O 1
ATOM 632 N N . GLN A 1 84 ? -9.642 5.763 -2.167 1.00 92.44 84 GLN A N 1
ATOM 633 C CA . GLN A 1 84 ? -8.941 5.941 -3.437 1.00 92.44 84 GLN A CA 1
ATOM 634 C C . GLN A 1 84 ? -8.584 4.590 -4.083 1.00 92.44 84 GLN A C 1
ATOM 636 O O . GLN A 1 84 ? -8.461 3.578 -3.382 1.00 92.44 84 GLN A O 1
ATOM 641 N N . PRO A 1 85 ? -8.420 4.545 -5.420 1.00 94.25 85 PRO A N 1
ATOM 642 C CA . PRO A 1 85 ? -7.990 3.332 -6.109 1.00 94.25 85 PRO A CA 1
ATOM 643 C C . PRO A 1 85 ? -6.585 2.886 -5.657 1.00 94.25 85 PRO A C 1
ATOM 645 O O . PRO A 1 85 ? -5.831 3.684 -5.107 1.00 94.25 85 PRO A O 1
ATOM 648 N N . PRO A 1 86 ? -6.199 1.621 -5.895 1.00 94.88 86 PRO A N 1
ATOM 649 C CA . PRO A 1 86 ? -4.847 1.152 -5.605 1.00 94.88 86 PRO A CA 1
ATOM 650 C C . PRO A 1 86 ? -3.770 1.888 -6.420 1.00 94.88 86 PRO A C 1
ATOM 652 O O . PRO A 1 86 ? -3.967 2.163 -7.603 1.00 94.88 86 PRO A O 1
ATOM 655 N N . TYR A 1 87 ? -2.609 2.126 -5.808 1.00 95.38 87 TYR A N 1
ATOM 656 C CA . TYR A 1 87 ? -1.456 2.800 -6.410 1.00 95.38 87 TYR A CA 1
ATOM 657 C C . TYR A 1 87 ? -0.293 1.830 -6.604 1.00 95.38 87 TYR A C 1
ATOM 659 O O . TYR A 1 87 ? 0.127 1.145 -5.671 1.00 95.38 87 TYR A O 1
ATOM 667 N N . ASP A 1 88 ? 0.254 1.799 -7.813 1.00 95.25 88 ASP A N 1
ATOM 668 C CA . ASP A 1 88 ? 1.413 0.980 -8.149 1.00 95.25 88 ASP A CA 1
ATOM 669 C C . ASP A 1 88 ? 2.702 1.716 -7.763 1.00 95.25 88 ASP A C 1
ATOM 671 O O . ASP A 1 88 ? 2.989 2.804 -8.261 1.00 95.25 88 ASP A O 1
ATOM 675 N N . LEU A 1 89 ? 3.475 1.125 -6.851 1.00 93.75 89 LEU A N 1
ATOM 676 C CA . LEU A 1 89 ? 4.713 1.691 -6.329 1.00 93.75 89 LEU A CA 1
ATOM 677 C C . LEU A 1 89 ? 5.923 0.909 -6.841 1.00 93.75 89 LEU A C 1
ATOM 679 O O . LEU A 1 89 ? 5.986 -0.321 -6.745 1.00 93.75 89 LEU A O 1
ATOM 683 N N . TYR A 1 90 ? 6.917 1.651 -7.327 1.00 92.56 90 TYR A N 1
ATOM 684 C CA . TYR A 1 90 ? 8.138 1.121 -7.922 1.00 92.56 90 TYR A CA 1
ATOM 685 C C . TYR A 1 90 ? 9.366 1.746 -7.260 1.00 92.56 90 TYR A C 1
ATOM 687 O O . TYR A 1 90 ? 9.676 2.912 -7.474 1.00 92.56 90 TYR A O 1
ATOM 695 N N . SER A 1 91 ? 10.089 0.952 -6.477 1.00 91.88 91 SER A N 1
ATOM 696 C CA . SER A 1 91 ? 11.367 1.307 -5.863 1.00 91.88 91 SER A CA 1
ATOM 697 C C . SER A 1 91 ? 12.468 0.395 -6.416 1.00 91.88 91 SER A C 1
ATOM 699 O O . SER A 1 91 ? 12.742 -0.669 -5.852 1.00 91.88 91 SER A O 1
ATOM 701 N N . PRO A 1 92 ? 13.075 0.739 -7.561 1.00 89.94 92 PRO A N 1
ATOM 702 C CA . PRO A 1 92 ? 14.184 -0.037 -8.093 1.00 89.94 92 PRO A CA 1
ATOM 703 C C . PRO A 1 92 ? 15.417 0.084 -7.181 1.00 89.94 92 PRO A C 1
ATOM 705 O O . PRO A 1 92 ? 15.683 1.144 -6.622 1.00 89.94 92 PRO A O 1
ATOM 708 N N . HIS A 1 93 ? 16.222 -0.974 -7.054 1.00 83.31 93 HIS A N 1
ATOM 709 C CA . HIS A 1 93 ? 17.400 -0.993 -6.171 1.00 83.31 93 HIS A CA 1
ATOM 710 C C . HIS A 1 93 ? 18.509 -0.011 -6.584 1.00 83.31 93 HIS A C 1
ATOM 712 O O . HIS A 1 93 ? 19.476 0.181 -5.838 1.00 83.31 93 HIS A O 1
ATOM 718 N N . THR A 1 94 ? 18.434 0.500 -7.817 1.00 79.81 94 THR A N 1
ATOM 719 C CA . THR A 1 94 ? 19.350 1.488 -8.399 1.00 79.81 94 THR A CA 1
ATOM 720 C C . THR A 1 94 ? 19.054 2.906 -7.909 1.00 79.81 94 THR A C 1
ATOM 722 O O . THR A 1 94 ? 19.921 3.764 -8.028 1.00 79.81 94 THR A O 1
ATOM 725 N N . TYR A 1 95 ? 17.875 3.143 -7.325 1.00 80.25 95 TYR A N 1
ATOM 726 C CA . TYR A 1 95 ? 17.459 4.417 -6.738 1.00 80.25 95 TYR A CA 1
ATOM 727 C C . TYR A 1 95 ? 17.358 4.329 -5.206 1.00 80.25 95 TYR A C 1
ATOM 729 O O . TYR A 1 95 ? 17.608 3.284 -4.597 1.00 80.25 95 TYR A O 1
ATOM 737 N N . CYS A 1 96 ? 17.010 5.455 -4.574 1.00 82.31 96 CYS A N 1
ATOM 738 C CA . CYS A 1 96 ? 16.680 5.503 -3.154 1.00 82.31 96 CYS A CA 1
ATOM 739 C C . CYS A 1 96 ? 15.441 4.643 -2.850 1.00 82.31 96 CYS A C 1
ATOM 741 O O . CYS A 1 96 ? 14.521 4.528 -3.667 1.00 82.31 96 CYS A O 1
ATOM 743 N N . ALA A 1 97 ? 15.423 4.041 -1.662 1.00 88.94 97 ALA A N 1
ATOM 744 C CA . ALA A 1 97 ? 14.278 3.283 -1.186 1.00 88.94 97 ALA A CA 1
ATOM 745 C C . ALA A 1 97 ? 13.054 4.202 -1.031 1.00 88.94 97 ALA A C 1
ATOM 747 O O . ALA A 1 97 ? 13.184 5.351 -0.607 1.00 88.94 97 ALA A O 1
ATOM 748 N N . LEU A 1 98 ? 11.869 3.703 -1.386 1.00 92.06 98 LEU A N 1
ATOM 749 C CA . LEU A 1 98 ? 10.634 4.469 -1.235 1.00 92.06 98 LEU A CA 1
ATOM 750 C C . LEU A 1 98 ? 10.147 4.402 0.205 1.00 92.06 98 LEU A C 1
ATOM 752 O O . LEU A 1 98 ? 10.093 3.323 0.795 1.00 92.06 98 LEU A O 1
ATOM 756 N N . THR A 1 99 ? 9.739 5.550 0.731 1.00 93.44 99 THR A N 1
ATOM 757 C CA . THR A 1 99 ? 9.192 5.682 2.078 1.00 93.44 99 THR A CA 1
ATOM 758 C C . THR A 1 99 ? 7.695 5.956 2.003 1.00 93.44 99 THR A C 1
ATOM 760 O O . THR A 1 99 ? 7.246 6.837 1.269 1.00 93.44 99 THR A O 1
ATOM 763 N N . ILE A 1 100 ? 6.932 5.163 2.750 1.00 94.81 100 ILE A N 1
ATOM 764 C CA . ILE A 1 100 ? 5.509 5.355 3.018 1.00 94.81 100 ILE A CA 1
ATOM 765 C C . ILE A 1 100 ? 5.405 5.937 4.420 1.00 94.81 100 ILE A C 1
ATOM 767 O O . ILE A 1 100 ? 5.819 5.296 5.382 1.00 94.81 100 ILE A O 1
ATOM 771 N N . GLU A 1 101 ? 4.849 7.129 4.542 1.00 93.31 101 GLU A N 1
ATOM 772 C CA . GLU A 1 101 ? 4.740 7.852 5.806 1.00 93.31 101 GLU A CA 1
ATOM 773 C C . GLU A 1 101 ? 3.286 7.849 6.267 1.00 93.31 101 GLU A C 1
ATOM 775 O O . GLU A 1 101 ? 2.364 7.964 5.455 1.00 93.31 101 GLU A O 1
ATOM 780 N N . ALA A 1 102 ? 3.046 7.699 7.568 1.00 89.81 102 ALA A N 1
ATOM 781 C CA . ALA A 1 102 ? 1.715 7.924 8.109 1.00 89.81 102 ALA A CA 1
ATOM 782 C C . ALA A 1 102 ? 1.412 9.422 8.024 1.00 89.81 102 ALA A C 1
ATOM 784 O O . ALA A 1 102 ? 1.952 10.218 8.791 1.00 89.81 102 ALA A O 1
ATOM 785 N N . ALA A 1 103 ? 0.541 9.807 7.091 1.00 82.12 103 ALA A N 1
ATOM 786 C CA . ALA A 1 103 ? 0.029 11.164 7.068 1.00 82.12 103 ALA A CA 1
ATOM 787 C C . ALA A 1 103 ? -0.862 11.331 8.300 1.00 82.12 103 ALA A C 1
ATOM 789 O O . ALA A 1 103 ? -1.734 10.490 8.532 1.00 82.12 103 ALA A O 1
ATOM 790 N N . ALA A 1 104 ? -0.636 12.392 9.079 1.00 67.06 104 ALA A N 1
ATOM 791 C CA . ALA A 1 104 ? -1.498 12.762 10.192 1.00 67.06 104 ALA A CA 1
ATOM 792 C C . ALA A 1 104 ? -2.914 12.985 9.644 1.00 67.06 104 ALA A C 1
ATOM 794 O O . ALA A 1 104 ? -3.230 14.036 9.087 1.00 67.06 104 ALA A O 1
ATOM 795 N N . GLY A 1 105 ? -3.730 11.934 9.696 1.00 58.78 105 GLY A N 1
ATOM 796 C CA . GLY A 1 105 ? -5.067 11.951 9.137 1.00 58.78 105 GLY A CA 1
ATOM 797 C C . GLY A 1 105 ? -5.905 12.990 9.864 1.00 58.78 105 GLY A C 1
ATOM 798 O O . GLY A 1 105 ? -5.798 13.139 11.083 1.00 58.78 105 GLY A O 1
ATOM 799 N N . ILE A 1 106 ? -6.748 13.682 9.102 1.00 53.25 106 ILE A N 1
ATOM 800 C CA . ILE A 1 106 ? -7.849 14.490 9.620 1.00 53.25 106 ILE A CA 1
ATOM 801 C C . ILE A 1 106 ? -8.676 13.549 10.500 1.00 53.25 106 ILE A C 1
ATOM 803 O O . ILE A 1 106 ? -9.389 12.683 9.992 1.00 53.25 106 ILE A O 1
ATOM 807 N N . GLN A 1 107 ? -8.492 13.633 11.818 1.00 56.81 107 GLN A N 1
ATOM 808 C CA . GLN A 1 107 ? -9.337 12.901 12.746 1.00 56.81 107 GLN A CA 1
ATOM 809 C C . GLN A 1 107 ? -10.713 13.521 12.629 1.00 56.81 107 GLN A C 1
ATOM 811 O O . GLN A 1 107 ? -10.860 14.719 12.857 1.00 56.81 107 GLN A O 1
ATOM 816 N N . ASP A 1 108 ? -11.690 12.714 12.243 1.00 57.31 108 ASP A N 1
ATOM 817 C CA . ASP A 1 108 ? -13.075 13.139 12.283 1.00 57.31 108 ASP A CA 1
ATOM 818 C C . ASP A 1 108 ? -13.460 13.227 13.767 1.00 57.31 108 ASP A C 1
ATOM 820 O O . ASP A 1 108 ? -13.530 12.183 14.429 1.00 57.31 108 ASP A O 1
ATOM 824 N N . PRO A 1 109 ? -13.624 14.433 14.343 1.00 58.72 109 PRO A N 1
ATOM 825 C CA . PRO A 1 109 ? -13.808 14.592 15.786 1.00 58.72 109 PRO A CA 1
ATOM 826 C C . PRO A 1 109 ? -15.117 13.957 16.279 1.00 58.72 109 PRO A C 1
ATOM 828 O O . PRO A 1 109 ? -15.304 13.782 17.482 1.00 58.72 109 PRO A O 1
ATOM 831 N N . GLU A 1 110 ? -16.013 13.598 15.357 1.00 61.31 110 GLU A N 1
ATOM 832 C CA . GLU A 1 110 ? -17.300 12.971 15.638 1.00 61.31 110 GLU A CA 1
ATOM 833 C C . GLU A 1 110 ? -17.206 11.453 15.859 1.00 61.31 110 GLU A C 1
ATOM 835 O O . GLU A 1 110 ? -18.051 10.882 16.554 1.00 61.31 110 GLU A O 1
ATOM 840 N N . LYS A 1 111 ? -16.180 10.775 15.323 1.00 68.38 111 LYS A N 1
ATOM 841 C CA . LYS A 1 111 ? -16.068 9.314 15.436 1.00 68.38 111 LYS A CA 1
ATOM 842 C C . LYS A 1 111 ? -15.399 8.902 16.738 1.00 68.38 111 LYS A C 1
ATOM 844 O O . LYS A 1 111 ? -14.244 9.224 17.014 1.00 68.38 111 LYS A O 1
ATOM 849 N N . SER A 1 112 ? -16.105 8.095 17.528 1.00 76.50 112 SER A N 1
ATOM 850 C CA . SER A 1 112 ? -15.542 7.548 18.764 1.00 76.50 112 SER A CA 1
ATOM 851 C C . SER A 1 112 ? -14.433 6.529 18.473 1.00 76.50 112 SER A C 1
ATOM 853 O O . SER A 1 112 ? -14.531 5.739 17.534 1.00 76.50 112 SER A O 1
ATOM 855 N N . GLU A 1 113 ? -13.414 6.443 19.334 1.00 79.94 113 GLU A N 1
ATOM 856 C CA . GLU A 1 113 ? -12.331 5.448 19.200 1.00 79.94 113 GLU A CA 1
ATOM 857 C C . GLU A 1 113 ? -12.868 4.009 19.047 1.00 79.94 113 GLU A C 1
ATOM 859 O O . GLU A 1 113 ? -12.327 3.192 18.299 1.00 79.94 113 GLU A O 1
ATOM 864 N N . LYS A 1 114 ? -13.977 3.694 19.731 1.00 82.44 114 LYS A N 1
ATOM 865 C CA . LYS A 1 114 ? -14.635 2.382 19.659 1.00 82.44 114 LYS A CA 1
ATOM 866 C C . LYS A 1 114 ? -15.185 2.085 18.267 1.00 82.44 114 LYS A C 1
ATOM 868 O O . LYS A 1 114 ? -15.078 0.947 17.812 1.00 82.44 114 LYS A O 1
ATOM 873 N N . GLU A 1 115 ? -15.766 3.085 17.616 1.00 84.38 115 GLU A N 1
ATOM 874 C CA . GLU A 1 115 ? -16.316 2.979 16.267 1.00 84.38 115 GLU A CA 1
ATOM 875 C C . GLU A 1 115 ? -15.199 2.813 15.240 1.00 84.38 115 GLU A C 1
ATOM 877 O O . GLU A 1 115 ? -15.211 1.851 14.476 1.00 84.38 115 GLU A O 1
ATOM 882 N N . VAL A 1 116 ? -14.152 3.637 15.331 1.00 84.81 116 VAL A N 1
ATOM 883 C CA . VAL A 1 116 ? -12.959 3.526 14.478 1.00 84.81 116 VAL A CA 1
ATOM 884 C C . VAL A 1 116 ? -12.314 2.139 14.610 1.00 84.81 116 VAL A C 1
ATOM 886 O O . VAL A 1 116 ? -11.959 1.490 13.624 1.00 84.81 116 VAL A O 1
ATOM 889 N N . LYS A 1 117 ? -12.213 1.614 15.834 1.00 87.19 117 LYS A N 1
ATOM 890 C CA . LYS A 1 117 ? -11.675 0.270 16.081 1.00 87.19 117 LYS A CA 1
ATOM 891 C C . LYS A 1 117 ? -12.579 -0.839 15.532 1.00 87.19 117 LYS A C 1
ATOM 893 O O . LYS A 1 117 ? -12.082 -1.899 15.132 1.00 87.19 117 LYS A O 1
ATOM 898 N N . LEU A 1 118 ? -13.895 -0.625 15.514 1.00 88.94 118 LEU A N 1
ATOM 899 C CA . LEU A 1 118 ? -14.860 -1.548 14.918 1.00 88.94 118 LEU A CA 1
ATOM 900 C C . LEU A 1 118 ? -14.742 -1.553 13.387 1.00 88.94 118 LEU A C 1
ATOM 902 O O . LEU A 1 118 ? -14.685 -2.638 12.802 1.00 88.94 118 LEU A O 1
ATOM 906 N N . GLU A 1 119 ? -14.626 -0.378 12.764 1.00 88.62 119 GLU A N 1
ATOM 907 C CA . GLU A 1 119 ? -14.351 -0.216 11.331 1.00 88.62 119 GLU A CA 1
ATOM 908 C C . GLU A 1 119 ? -13.037 -0.909 10.952 1.00 88.62 119 GLU A C 1
ATOM 910 O O . GLU A 1 119 ? -13.018 -1.771 10.073 1.00 88.62 119 GLU A O 1
ATOM 915 N N . ALA A 1 120 ? -11.954 -0.646 11.692 1.00 89.25 120 ALA A N 1
ATOM 916 C CA . ALA A 1 120 ? -10.670 -1.312 11.495 1.00 89.25 120 ALA A CA 1
ATOM 917 C C . ALA A 1 120 ? -10.812 -2.840 11.585 1.00 89.25 120 ALA A C 1
ATOM 919 O O . ALA A 1 120 ? -10.341 -3.577 10.719 1.00 89.25 120 ALA A O 1
ATOM 920 N N . LYS A 1 121 ? -11.529 -3.358 12.591 1.00 91.31 121 LYS A N 1
ATOM 921 C CA . LYS A 1 121 ? -11.797 -4.799 12.724 1.00 91.31 121 LYS A CA 1
ATOM 922 C C . LYS A 1 121 ? -12.587 -5.364 11.537 1.00 91.31 121 LYS A C 1
ATOM 924 O O . LYS A 1 121 ? -12.329 -6.510 11.148 1.00 91.31 121 LYS A O 1
ATOM 929 N N . ALA A 1 122 ? -13.540 -4.612 10.988 1.00 92.00 122 ALA A N 1
ATOM 930 C CA . ALA A 1 122 ? -14.301 -4.994 9.802 1.00 92.00 122 ALA A CA 1
ATOM 931 C C . ALA A 1 122 ? -13.413 -5.020 8.547 1.00 92.00 122 ALA A C 1
ATOM 933 O O . ALA A 1 122 ? -13.432 -6.013 7.821 1.00 92.00 122 ALA A O 1
ATOM 934 N N . LEU A 1 123 ? -12.546 -4.021 8.361 1.00 91.38 123 LEU A N 1
ATOM 935 C CA . LEU A 1 123 ? -11.566 -3.979 7.270 1.00 91.38 123 LEU A CA 1
ATOM 936 C C . LEU A 1 123 ? -10.606 -5.173 7.332 1.00 91.38 123 LEU A C 1
ATOM 938 O O . LEU A 1 123 ? -10.462 -5.917 6.364 1.00 91.38 123 LEU A O 1
ATOM 942 N N . LEU A 1 124 ? -10.015 -5.454 8.497 1.00 91.50 124 LEU A N 1
ATOM 943 C CA . LEU A 1 124 ? -9.114 -6.602 8.643 1.00 91.50 124 LEU A CA 1
ATOM 944 C C . LEU A 1 124 ? -9.813 -7.942 8.339 1.00 91.50 124 LEU A C 1
ATOM 946 O O . LEU A 1 124 ? -9.181 -8.885 7.861 1.00 91.50 124 LEU A O 1
ATOM 950 N N . ARG A 1 125 ? -11.122 -8.045 8.610 1.00 91.06 125 ARG A N 1
ATOM 951 C CA . ARG A 1 125 ? -11.943 -9.202 8.217 1.00 91.06 125 ARG A CA 1
ATOM 952 C C . ARG A 1 125 ? -12.139 -9.264 6.704 1.00 91.06 125 ARG A C 1
ATOM 954 O O . ARG A 1 125 ? -11.900 -10.324 6.129 1.00 91.06 125 ARG A O 1
ATOM 961 N N . ALA A 1 126 ? -12.529 -8.153 6.082 1.00 91.12 126 ALA A N 1
ATOM 962 C CA . ALA A 1 126 ? -12.760 -8.056 4.642 1.00 91.12 126 ALA A CA 1
ATOM 963 C C . ALA A 1 126 ? 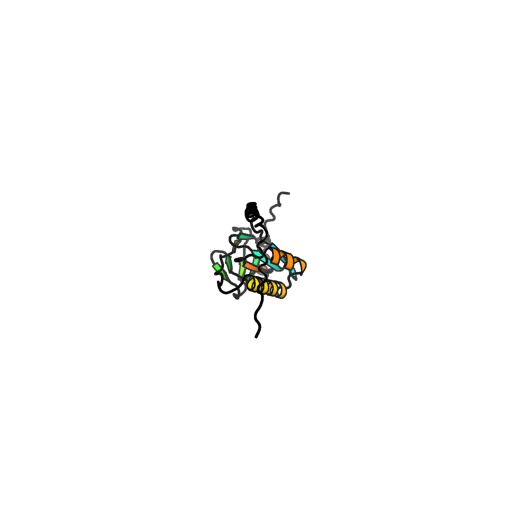-11.503 -8.401 3.824 1.00 91.12 126 ALA A C 1
ATOM 965 O O . ALA A 1 126 ? -11.593 -9.059 2.791 1.00 91.12 126 ALA A O 1
ATOM 966 N N . HIS A 1 127 ? -10.316 -8.059 4.334 1.00 89.50 127 HIS A N 1
ATOM 967 C CA . HIS A 1 127 ? -9.034 -8.361 3.688 1.00 89.50 127 HIS A CA 1
ATOM 968 C C . HIS A 1 127 ? -8.408 -9.702 4.113 1.00 89.50 127 HIS A C 1
ATOM 970 O O . HIS A 1 127 ? -7.223 -9.940 3.881 1.00 89.50 127 HIS A O 1
ATOM 976 N N . PHE A 1 128 ? -9.200 -10.621 4.679 1.00 88.50 128 PHE A N 1
ATOM 977 C CA . PHE A 1 128 ? -8.795 -11.998 5.001 1.00 88.50 128 PHE A CA 1
ATOM 978 C C . PHE A 1 128 ? -7.573 -12.105 5.931 1.00 88.50 128 PHE A C 1
ATOM 980 O O . PHE A 1 128 ? -6.757 -13.024 5.798 1.00 88.50 128 PHE A O 1
ATOM 987 N N . VAL A 1 129 ? -7.436 -11.183 6.887 1.00 89.38 129 VAL A N 1
ATOM 988 C CA . VAL A 1 129 ? -6.376 -11.255 7.898 1.00 89.38 129 VAL A CA 1
ATOM 989 C C . VAL A 1 129 ? -6.693 -12.385 8.898 1.00 89.38 129 VAL A C 1
ATOM 991 O O . VAL A 1 129 ? -7.805 -12.418 9.444 1.00 89.38 129 VAL A O 1
ATOM 994 N N . PRO A 1 130 ? -5.748 -13.306 9.188 1.00 88.94 130 PRO A N 1
ATOM 995 C CA . PRO A 1 130 ? -5.943 -14.388 10.162 1.00 88.94 130 PRO A CA 1
ATOM 996 C C . PRO A 1 130 ? -6.389 -13.885 11.541 1.00 88.94 130 PRO A C 1
ATOM 998 O O . PRO A 1 130 ? -6.088 -12.756 11.930 1.00 88.94 130 PRO A O 1
ATOM 1001 N N . GLN A 1 131 ? -7.127 -14.699 12.300 1.00 87.94 131 GLN A N 1
ATOM 1002 C CA . GLN A 1 131 ? -7.703 -14.282 13.587 1.00 87.94 131 GLN A CA 1
ATOM 1003 C C . GLN A 1 131 ? -6.649 -13.838 14.604 1.00 87.94 131 GLN A C 1
ATOM 1005 O O . GLN A 1 131 ? -6.808 -12.804 15.253 1.00 87.94 131 GLN A O 1
ATOM 1010 N N . GLU A 1 132 ? -5.553 -14.577 14.684 1.00 86.44 132 GLU A N 1
ATOM 1011 C CA . GLU A 1 132 ? -4.435 -14.339 15.589 1.00 86.44 132 GLU A CA 1
ATOM 1012 C C . GLU A 1 132 ? -3.755 -13.008 15.244 1.00 86.44 132 GLU A C 1
ATOM 1014 O O . GLU A 1 132 ? -3.466 -12.192 16.120 1.00 86.44 132 GLU A O 1
ATOM 1019 N N . ALA A 1 133 ? -3.570 -12.748 13.946 1.00 87.31 133 ALA A N 1
ATOM 1020 C CA . ALA A 1 133 ? -2.971 -11.517 13.445 1.00 87.31 133 ALA A CA 1
ATOM 1021 C C . ALA A 1 133 ? -3.890 -10.299 13.633 1.00 87.31 133 ALA A C 1
ATOM 1023 O O . ALA A 1 133 ? -3.409 -9.229 14.003 1.00 87.31 133 ALA A O 1
ATOM 1024 N N . ARG A 1 134 ? -5.213 -10.465 13.478 1.00 89.88 134 ARG A N 1
ATOM 1025 C CA . ARG A 1 134 ? -6.205 -9.421 13.794 1.00 89.88 134 ARG A CA 1
ATOM 1026 C C . ARG A 1 134 ? -6.113 -8.986 15.251 1.00 89.88 134 ARG A C 1
ATOM 1028 O O . ARG A 1 134 ? -6.118 -7.794 15.531 1.00 89.88 134 ARG A O 1
ATOM 1035 N N . GLY A 1 135 ? -5.993 -9.943 16.172 1.00 86.56 135 GLY A N 1
ATOM 1036 C CA . GLY A 1 135 ? -5.842 -9.651 17.597 1.00 86.56 135 GLY A CA 1
ATOM 1037 C C . GLY A 1 135 ? -4.555 -8.892 17.932 1.00 86.56 135 GLY A C 1
ATOM 1038 O O . GLY A 1 135 ? -4.553 -8.107 18.875 1.00 86.56 135 GLY A O 1
ATOM 1039 N N . ARG A 1 136 ? -3.466 -9.102 17.179 1.00 88.88 136 ARG A N 1
ATOM 1040 C CA . ARG A 1 136 ? -2.229 -8.315 17.328 1.00 88.88 136 ARG A CA 1
ATOM 1041 C C . ARG A 1 136 ? -2.387 -6.904 16.765 1.00 88.88 136 ARG A C 1
ATOM 1043 O O . ARG A 1 136 ? -2.153 -5.949 17.489 1.00 88.88 136 ARG A O 1
ATOM 1050 N N . LEU A 1 137 ? -2.879 -6.770 15.532 1.00 88.31 137 LEU A N 1
ATOM 1051 C CA . LEU A 1 137 ? -3.102 -5.465 14.895 1.00 88.31 137 LEU A CA 1
ATOM 1052 C C . LEU A 1 137 ? -4.037 -4.573 15.720 1.00 88.31 137 LEU A C 1
ATOM 1054 O O . LEU A 1 137 ? -3.734 -3.415 15.966 1.00 88.31 137 LEU A O 1
ATOM 1058 N N . LEU A 1 138 ? -5.148 -5.119 16.223 1.00 89.25 138 LEU A N 1
ATOM 1059 C CA . LEU A 1 138 ? -6.106 -4.355 17.031 1.00 89.25 138 LEU A CA 1
ATOM 1060 C C . LEU A 1 138 ? -5.589 -3.990 18.432 1.00 89.25 138 LEU A C 1
ATOM 1062 O O . LEU A 1 138 ? -6.162 -3.104 19.069 1.00 89.25 138 LEU A O 1
ATOM 1066 N N . ARG A 1 139 ? -4.550 -4.673 18.931 1.00 87.88 139 ARG A N 1
ATOM 1067 C CA . ARG A 1 139 ? -3.850 -4.294 20.169 1.00 87.88 139 ARG A CA 1
ATOM 1068 C C . ARG A 1 139 ? -2.905 -3.116 19.938 1.00 87.88 139 ARG A C 1
ATOM 1070 O O . ARG A 1 139 ? -2.825 -2.248 20.799 1.00 87.88 139 ARG A O 1
ATOM 1077 N N . SER A 1 140 ? -2.266 -3.066 18.771 1.00 85.19 140 SER A N 1
ATOM 1078 C CA . SER A 1 140 ? -1.409 -1.951 18.349 1.00 85.19 140 SER A CA 1
ATOM 1079 C C . SER A 1 140 ? -2.190 -0.748 17.806 1.00 85.19 140 SER A C 1
ATOM 1081 O O . SER A 1 140 ? -1.604 0.302 17.575 1.00 85.19 140 SER A O 1
ATOM 1083 N N . PHE A 1 141 ? -3.502 -0.886 17.588 1.00 86.44 141 PHE A N 1
ATOM 1084 C CA . PHE A 1 141 ? -4.344 0.186 17.064 1.00 86.44 141 PHE A CA 1
ATOM 1085 C C . PHE A 1 141 ? -4.431 1.363 18.040 1.00 86.44 141 PHE A C 1
ATOM 1087 O O . PHE A 1 141 ? -4.788 1.178 19.206 1.00 86.44 141 PHE A O 1
ATOM 1094 N N . ARG A 1 142 ? -4.149 2.566 17.536 1.00 82.94 142 ARG A N 1
ATOM 1095 C CA . ARG A 1 142 ? -4.254 3.847 18.242 1.00 82.94 142 ARG A CA 1
ATOM 1096 C C . ARG A 1 142 ? -4.974 4.874 17.359 1.00 82.94 142 ARG A C 1
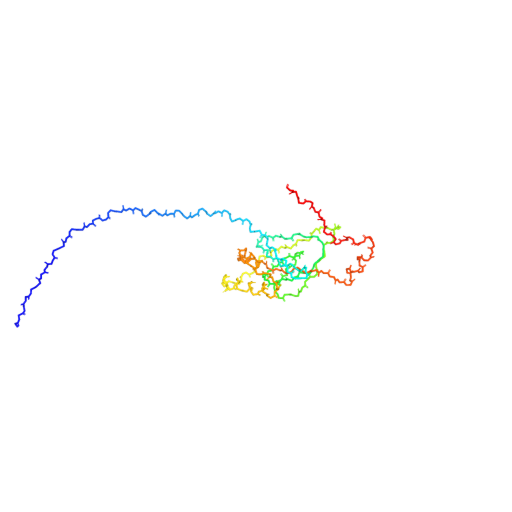ATOM 1098 O O . ARG A 1 142 ? -4.968 4.713 16.135 1.00 82.94 142 ARG A O 1
ATOM 1105 N N . PRO A 1 143 ? -5.565 5.929 17.945 1.00 79.00 143 PRO A N 1
ATOM 1106 C CA . PRO A 1 143 ? -6.039 7.077 17.177 1.00 79.00 143 PRO A CA 1
ATOM 1107 C C . PRO A 1 143 ? -4.935 7.610 16.254 1.00 79.00 143 PRO A C 1
ATOM 1109 O O . PRO A 1 143 ? -3.769 7.650 16.643 1.00 79.00 143 PRO A O 1
ATOM 1112 N N . GLY A 1 144 ? -5.291 7.961 15.018 1.00 81.62 144 GLY A N 1
ATOM 1113 C CA . GLY A 1 144 ? -4.335 8.450 14.019 1.00 81.62 144 GLY A CA 1
ATOM 1114 C C . GLY A 1 144 ? -3.466 7.378 13.344 1.00 81.62 144 GLY A C 1
ATOM 1115 O O . GLY A 1 144 ? -2.592 7.731 12.560 1.00 81.62 144 GLY A O 1
ATOM 1116 N N . CYS A 1 145 ? -3.681 6.082 13.606 1.00 88.00 145 CYS A N 1
ATOM 1117 C CA . CYS A 1 145 ? -3.029 5.024 12.826 1.00 88.00 145 CYS A CA 1
ATOM 1118 C C . CYS A 1 145 ? -3.616 4.926 11.415 1.00 88.00 145 CYS A C 1
ATOM 1120 O O . CYS A 1 145 ? -4.833 4.976 11.234 1.00 88.00 145 CYS A O 1
ATOM 1122 N N . SER A 1 146 ? -2.759 4.632 10.443 1.00 91.75 146 SER A N 1
ATOM 1123 C CA . SER A 1 146 ? -3.164 4.313 9.077 1.00 91.75 146 SER A CA 1
ATOM 1124 C C . SER A 1 146 ? -3.069 2.810 8.830 1.00 91.75 146 SER A C 1
ATOM 1126 O O . SER A 1 146 ? -2.138 2.138 9.282 1.00 91.75 146 SER A O 1
ATOM 1128 N N . ILE A 1 147 ? -4.047 2.263 8.109 1.00 92.94 147 ILE A N 1
ATOM 1129 C CA . ILE A 1 147 ? -4.056 0.859 7.691 1.00 92.94 147 ILE A CA 1
ATOM 1130 C C . ILE A 1 147 ? -4.025 0.821 6.173 1.00 92.94 147 ILE A C 1
ATOM 1132 O O . ILE A 1 147 ? -4.890 1.394 5.511 1.00 92.94 147 ILE A O 1
ATOM 1136 N N . PHE A 1 148 ? -3.061 0.099 5.616 1.00 94.62 148 PHE A N 1
ATOM 1137 C CA . PHE A 1 148 ? -2.955 -0.099 4.177 1.00 94.62 148 PHE A CA 1
ATOM 1138 C C . PHE A 1 148 ? -2.605 -1.544 3.830 1.00 94.62 148 PHE A C 1
ATOM 1140 O O . PHE A 1 148 ? -2.043 -2.300 4.627 1.00 94.62 148 PHE A O 1
ATOM 1147 N N . LEU A 1 149 ? -2.991 -1.934 2.622 1.00 95.25 149 LEU A N 1
ATOM 1148 C CA . LEU A 1 149 ? -2.722 -3.229 2.023 1.00 95.25 149 LEU A CA 1
ATOM 1149 C C . LEU A 1 149 ? -1.594 -3.080 1.006 1.00 95.25 149 LEU A C 1
ATOM 1151 O O . LEU A 1 149 ? -1.646 -2.203 0.148 1.00 95.25 149 LEU A O 1
ATOM 1155 N N . LEU A 1 150 ? -0.613 -3.970 1.090 1.00 95.44 150 LEU A N 1
ATOM 1156 C CA . LEU A 1 150 ? 0.430 -4.156 0.094 1.00 95.44 150 LEU A CA 1
ATOM 1157 C C . LEU A 1 150 ? 0.182 -5.469 -0.641 1.00 95.44 150 LEU A C 1
ATOM 1159 O O . LEU A 1 150 ? 0.108 -6.536 -0.022 1.00 95.44 150 LEU A O 1
ATOM 1163 N N . GLU A 1 151 ? 0.072 -5.401 -1.960 1.00 94.75 151 GLU A N 1
ATOM 1164 C CA . GLU A 1 151 ? -0.127 -6.560 -2.824 1.00 94.75 151 GLU A CA 1
ATOM 1165 C C . GLU A 1 151 ? 1.073 -6.757 -3.761 1.00 94.75 151 GLU A C 1
ATOM 1167 O O . GLU A 1 151 ? 1.716 -5.777 -4.158 1.00 94.75 151 GLU A O 1
ATOM 1172 N N . PRO A 1 152 ? 1.389 -8.011 -4.138 1.00 92.31 152 PRO A N 1
ATOM 1173 C CA . PRO A 1 152 ? 2.354 -8.274 -5.195 1.00 92.31 152 PRO A CA 1
ATOM 1174 C C . PRO A 1 152 ? 1.915 -7.596 -6.494 1.00 92.31 152 PRO A C 1
ATOM 1176 O O . PRO A 1 152 ? 0.765 -7.729 -6.911 1.00 92.31 152 PRO A O 1
ATOM 1179 N N . LEU A 1 153 ? 2.841 -6.887 -7.136 1.00 92.12 153 LEU A N 1
ATOM 1180 C CA . LEU A 1 153 ? 2.574 -6.170 -8.374 1.00 92.12 153 LEU A CA 1
ATOM 1181 C C . LEU A 1 153 ? 3.225 -6.886 -9.555 1.00 92.12 153 LEU A C 1
ATOM 1183 O O . LEU A 1 153 ? 4.449 -6.937 -9.662 1.00 92.12 153 LEU A O 1
ATOM 1187 N N . GLU A 1 154 ? 2.412 -7.417 -10.464 1.00 90.75 154 GLU A N 1
ATOM 1188 C CA . GLU A 1 154 ? 2.852 -7.980 -11.739 1.00 90.75 154 GLU A CA 1
ATOM 1189 C C . GLU A 1 154 ? 2.071 -7.355 -12.889 1.00 90.75 154 GLU A C 1
ATOM 1191 O O . GLU A 1 154 ? 0.928 -7.720 -13.151 1.00 90.75 154 GLU A O 1
ATOM 1196 N N . THR A 1 155 ? 2.712 -6.430 -13.593 1.00 91.62 155 THR A N 1
ATOM 1197 C CA . THR A 1 155 ? 2.158 -5.793 -14.791 1.00 91.62 155 THR A CA 1
ATOM 1198 C C . THR A 1 155 ? 2.930 -6.216 -16.039 1.00 91.62 155 THR A C 1
ATOM 1200 O O . THR A 1 155 ? 4.048 -6.738 -15.929 1.00 91.62 155 THR A O 1
ATOM 1203 N N . ALA A 1 156 ? 2.353 -5.996 -17.224 1.00 93.38 156 ALA A N 1
ATOM 1204 C CA . ALA A 1 156 ? 3.014 -6.290 -18.495 1.00 93.38 156 ALA A CA 1
ATOM 1205 C C . ALA A 1 156 ? 4.336 -5.517 -18.631 1.00 93.38 156 ALA A C 1
ATOM 1207 O O . ALA A 1 156 ? 5.348 -6.092 -19.027 1.00 93.38 156 ALA A O 1
ATOM 1208 N N . GLU A 1 157 ? 4.355 -4.261 -18.188 1.00 91.44 157 GLU A N 1
ATOM 1209 C CA . GLU A 1 157 ? 5.528 -3.387 -18.189 1.00 91.44 157 GLU A CA 1
ATOM 1210 C C . GLU A 1 157 ? 6.621 -3.962 -17.288 1.00 91.44 157 GLU A C 1
ATOM 1212 O O . GLU A 1 157 ? 7.770 -4.091 -17.705 1.00 91.44 157 GLU A O 1
ATOM 1217 N N . THR A 1 158 ? 6.271 -4.404 -16.072 1.00 91.44 158 THR A N 1
ATOM 1218 C CA . THR A 1 158 ? 7.270 -5.024 -15.189 1.00 91.44 158 THR A CA 1
ATOM 1219 C C . THR A 1 158 ? 7.796 -6.340 -15.746 1.00 91.44 158 THR A C 1
ATOM 1221 O O . THR A 1 158 ? 8.976 -6.621 -15.584 1.00 91.44 158 THR A O 1
ATOM 1224 N N . LYS A 1 159 ? 6.956 -7.148 -16.404 1.00 92.88 159 LYS A N 1
ATOM 1225 C CA . LYS A 1 159 ? 7.390 -8.408 -17.025 1.00 92.88 159 LYS A CA 1
ATOM 1226 C C . LYS A 1 159 ? 8.343 -8.150 -18.188 1.00 92.88 159 LYS A C 1
ATOM 1228 O O . LYS A 1 159 ? 9.358 -8.828 -18.283 1.00 92.88 159 LYS A O 1
ATOM 1233 N N . PHE A 1 160 ? 8.049 -7.146 -19.009 1.00 94.00 160 PHE A N 1
ATOM 1234 C CA . PHE A 1 160 ? 8.903 -6.724 -20.115 1.00 94.00 160 PHE A CA 1
ATOM 1235 C C . PHE A 1 160 ? 10.252 -6.168 -19.636 1.00 94.00 160 PHE A C 1
ATOM 1237 O O . PHE A 1 160 ? 11.301 -6.548 -20.146 1.00 94.00 160 PHE A O 1
ATOM 1244 N N . ILE A 1 161 ? 10.264 -5.308 -18.613 1.00 91.56 161 ILE A N 1
ATOM 1245 C CA . ILE A 1 161 ? 11.525 -4.796 -18.053 1.00 91.56 161 ILE A CA 1
ATOM 1246 C C . ILE A 1 161 ? 12.353 -5.957 -17.489 1.00 91.56 161 ILE A C 1
ATOM 1248 O O . ILE A 1 161 ? 13.528 -6.098 -17.813 1.00 91.56 161 ILE A O 1
ATOM 1252 N N . LEU A 1 162 ? 11.730 -6.831 -16.693 1.00 92.31 162 LEU A N 1
ATOM 1253 C CA . LEU A 1 162 ? 12.414 -7.943 -16.032 1.00 92.31 162 LEU A CA 1
ATOM 1254 C C . LEU A 1 162 ? 12.844 -9.072 -16.985 1.00 92.31 162 LEU A C 1
ATOM 1256 O O . LEU A 1 162 ? 13.658 -9.900 -16.582 1.00 92.31 162 LEU A O 1
ATOM 1260 N N . SER A 1 163 ? 12.335 -9.128 -18.223 1.00 93.75 163 SER A N 1
ATOM 1261 C CA . SER A 1 163 ? 12.787 -10.113 -19.218 1.00 93.75 163 SER A CA 1
ATOM 1262 C C . SER A 1 163 ? 14.173 -9.800 -19.785 1.00 93.75 163 SER A C 1
ATOM 1264 O O . SER A 1 163 ? 14.798 -10.676 -20.376 1.00 93.75 163 SER A O 1
ATOM 1266 N N . HIS A 1 164 ? 14.662 -8.570 -19.608 1.00 93.94 164 HIS A N 1
ATOM 1267 C CA . HIS A 1 164 ? 16.018 -8.182 -19.978 1.00 93.94 164 HIS A CA 1
ATOM 1268 C C . HIS A 1 164 ? 16.973 -8.553 -18.839 1.00 93.94 164 HIS A C 1
ATOM 1270 O O . HIS A 1 164 ? 16.775 -8.139 -17.695 1.00 93.94 164 HIS A O 1
ATOM 1276 N N . SER A 1 165 ? 18.022 -9.323 -19.138 1.00 91.56 165 SER A N 1
ATOM 1277 C CA . SER A 1 165 ? 18.971 -9.837 -18.136 1.00 91.56 165 SER A CA 1
ATOM 1278 C C . SER A 1 165 ? 19.615 -8.730 -17.294 1.00 91.56 165 SER A C 1
ATOM 1280 O O . SER A 1 165 ? 19.802 -8.912 -16.092 1.00 91.56 165 SER A O 1
ATOM 1282 N N . GLU A 1 166 ? 19.872 -7.569 -17.899 1.00 90.06 166 GLU A N 1
ATOM 1283 C CA . GLU A 1 166 ? 20.428 -6.378 -17.245 1.00 90.06 166 GLU A CA 1
ATOM 1284 C C . GLU A 1 166 ? 19.506 -5.799 -16.159 1.00 90.06 166 GLU A C 1
ATOM 1286 O O . GLU A 1 166 ? 19.979 -5.226 -15.178 1.00 90.06 166 GLU A O 1
ATOM 1291 N N . PHE A 1 167 ? 18.188 -5.989 -16.288 1.00 89.25 167 PHE A N 1
ATOM 1292 C CA . PHE A 1 167 ? 17.184 -5.437 -15.374 1.00 89.25 167 PHE A CA 1
ATOM 1293 C C . PHE A 1 167 ? 16.438 -6.501 -14.569 1.00 89.25 167 PHE A C 1
ATOM 1295 O O . PHE A 1 167 ? 15.615 -6.154 -13.725 1.00 89.25 167 PHE A O 1
ATOM 1302 N N . ALA A 1 168 ? 16.742 -7.788 -14.752 1.00 88.88 168 ALA A N 1
ATOM 1303 C CA . ALA A 1 168 ? 16.048 -8.899 -14.096 1.00 88.88 168 ALA A CA 1
ATOM 1304 C C . ALA A 1 168 ? 16.032 -8.801 -12.559 1.00 88.88 168 ALA A C 1
ATOM 1306 O O . ALA A 1 168 ? 15.164 -9.372 -11.899 1.00 88.88 168 ALA A O 1
ATOM 1307 N N . GLN A 1 169 ? 16.991 -8.078 -11.976 1.00 88.81 169 GLN A N 1
ATOM 1308 C CA . GLN A 1 169 ? 17.092 -7.880 -10.533 1.00 88.81 169 GLN A CA 1
ATOM 1309 C C . GLN A 1 169 ? 16.633 -6.498 -10.067 1.00 88.81 169 GLN A C 1
ATOM 1311 O O . GLN A 1 169 ? 16.641 -6.270 -8.867 1.00 88.81 169 GLN A O 1
ATOM 1316 N N . ILE A 1 170 ? 16.170 -5.606 -10.950 1.00 90.31 170 ILE A N 1
ATOM 1317 C CA . ILE A 1 170 ? 15.975 -4.180 -10.641 1.00 90.31 170 ILE A CA 1
ATOM 1318 C C . ILE A 1 170 ? 15.027 -3.926 -9.457 1.00 90.31 170 ILE A C 1
ATOM 1320 O O . ILE A 1 170 ? 15.241 -2.988 -8.698 1.00 90.31 170 ILE A O 1
ATOM 1324 N N . PHE A 1 171 ? 14.025 -4.784 -9.233 1.00 88.56 171 PHE A N 1
ATOM 1325 C CA . PHE A 1 171 ? 13.090 -4.699 -8.098 1.00 88.56 171 PHE A CA 1
ATOM 1326 C C . PHE A 1 171 ? 13.393 -5.687 -6.963 1.00 88.56 171 PHE A C 1
ATOM 1328 O O . PHE A 1 171 ? 12.537 -5.945 -6.114 1.00 88.56 171 PHE A O 1
ATOM 1335 N N . ARG A 1 172 ? 14.583 -6.291 -6.935 1.00 83.88 172 ARG A N 1
ATOM 1336 C CA . ARG A 1 172 ? 14.970 -7.180 -5.841 1.00 83.88 172 ARG A CA 1
ATOM 1337 C C . ARG A 1 172 ? 15.245 -6.345 -4.594 1.00 83.88 172 ARG A C 1
ATOM 1339 O O . ARG A 1 172 ? 16.001 -5.376 -4.642 1.00 83.88 172 ARG A O 1
ATOM 1346 N N . ALA A 1 173 ? 14.665 -6.753 -3.469 1.00 72.25 173 ALA A N 1
ATOM 1347 C CA . ALA A 1 173 ? 14.999 -6.159 -2.186 1.00 72.25 173 ALA A CA 1
ATOM 1348 C C . ALA A 1 173 ? 16.493 -6.365 -1.893 1.00 72.25 173 ALA A C 1
ATOM 1350 O O . ALA A 1 173 ? 17.004 -7.486 -2.012 1.00 72.25 173 ALA A O 1
ATOM 1351 N N . LYS A 1 174 ? 17.192 -5.298 -1.488 1.00 66.12 174 LYS A N 1
ATOM 1352 C CA . LYS A 1 174 ? 18.522 -5.440 -0.884 1.00 66.12 174 LYS A CA 1
ATOM 1353 C C . LYS A 1 174 ? 18.317 -6.139 0.457 1.00 66.12 174 LYS A C 1
ATOM 1355 O O . LYS A 1 174 ? 17.767 -5.547 1.379 1.00 66.12 174 LYS A O 1
ATOM 1360 N N . VAL A 1 175 ? 18.703 -7.409 0.557 1.00 56.91 175 VAL A N 1
ATOM 1361 C CA . VAL A 1 175 ? 18.736 -8.102 1.847 1.00 56.91 175 VAL A CA 1
ATOM 1362 C C . VAL A 1 175 ? 19.912 -7.509 2.615 1.00 56.91 175 VAL A C 1
ATOM 1364 O O . VAL A 1 175 ? 21.054 -7.895 2.382 1.00 56.91 175 VAL A O 1
ATOM 1367 N N . SER A 1 176 ? 19.660 -6.529 3.480 1.00 53.06 176 SER A N 1
ATOM 1368 C CA . SER A 1 176 ? 20.629 -6.211 4.521 1.00 53.06 176 SER A CA 1
ATOM 1369 C C . SER A 1 176 ? 20.604 -7.362 5.531 1.00 53.06 176 SER A C 1
ATOM 1371 O O . SER A 1 176 ? 19.517 -7.789 5.938 1.00 53.06 176 SER A O 1
ATOM 1373 N N . PRO A 1 177 ? 21.761 -7.920 5.920 1.00 37.47 177 PRO A N 1
ATOM 1374 C CA . PRO A 1 177 ? 21.797 -8.837 7.043 1.00 37.47 177 PRO A CA 1
ATOM 1375 C C . PRO A 1 177 ? 21.276 -8.076 8.263 1.00 37.47 177 PRO A C 1
ATOM 1377 O O . PRO A 1 177 ? 21.812 -7.032 8.634 1.00 37.47 177 PRO A O 1
ATOM 1380 N N . VAL A 1 178 ? 20.187 -8.570 8.847 1.00 42.47 178 VAL A N 1
ATOM 1381 C CA . VAL A 1 178 ? 19.761 -8.144 10.179 1.00 42.47 178 VAL A CA 1
ATOM 1382 C C . VAL A 1 178 ? 20.895 -8.574 11.102 1.00 42.47 178 VAL A C 1
ATOM 1384 O O . VAL A 1 178 ? 21.154 -9.771 11.216 1.00 42.47 178 VAL A O 1
ATOM 1387 N N . ALA A 1 179 ? 21.631 -7.608 11.655 1.00 36.53 179 ALA A N 1
ATOM 1388 C CA . ALA A 1 179 ? 22.635 -7.887 12.670 1.00 36.53 179 AL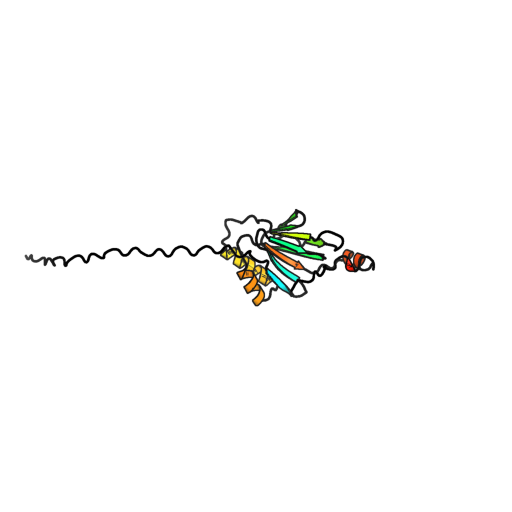A A CA 1
ATOM 1389 C C . ALA A 1 179 ? 21.935 -8.634 13.814 1.00 36.53 179 ALA A C 1
ATOM 1391 O O . ALA A 1 179 ? 20.954 -8.131 14.366 1.00 36.53 179 ALA A O 1
ATOM 1392 N N . ALA A 1 180 ? 22.376 -9.872 14.035 1.00 34.19 180 ALA A N 1
ATOM 1393 C CA . ALA A 1 180 ? 21.925 -10.734 15.119 1.00 34.19 180 ALA A CA 1
ATOM 1394 C C . ALA A 1 180 ? 22.394 -10.198 16.475 1.00 34.19 180 ALA A C 1
ATOM 1396 O O . ALA A 1 180 ? 23.479 -9.572 16.509 1.00 34.19 180 ALA A O 1
#